Protein AF-A0A3P6DAG1-F1 (afdb_monomer_lite)

Radius of gyration: 16.5 Å; chains: 1; bounding box: 43×31×45 Å

InterPro domains:
  IPR001810 F-box domain [PF00646] (4-44)
  IPR001810 F-box domain [SM00256] (7-47)
  IPR036047 F-box-like domain superfamily [SSF81383] (2-56)
  IPR055294 F-box/LRR-repeat protein At3g58940-like [PTHR31293] (1-158)

Organism: Brassica oleracea (NCBI:txid3712)

Sequence (159 aa):
MDRLSILPDDLIFKILSFVQSIVSVSTSLLSKRWCSLWKHVPNLVYLDPHIECEYWRASRFIDKFLLLRDAHAIETMHLYISQNCPPTDIETWVGIAVSRGVRDLLVFRCRPCFRPIRLPRSLYTCKTIATLSLHQAFIVDVPLNICFPSLKSLSLEFV

pLDDT: mean 87.47, std 8.94, range [49.84, 98.06]

Foldseek 3Di:
DPPVVPDDLVVLLVVLLPDALVVLCVCVVVDVSSVVSSLQRLEHHDDDPDLPDDLVVVLVVLVVSLVSRPHLARAEHADAGELPHDLVSVQVSLVSNLNSQYAHYHDEHPDQHPDEHEHDPSVQARARHAEAAYESHHYDPDDPDGDHPNHNYYHDYND

Secondary structure (DSSP, 8-state):
--GGGGS-HHHHHHHHHHS-HHHHHHHTTT-HHHHHHGGG--EEEEE-S-SSS-HHHHHHHHHHHHHH---S---EEEEEE-TTS-HHHHHHHHHHHHHTT-SEEEEEESS---S-EE--TTGGG-SS-SEEEEES--EE---S----TT--EEEEE--

Structure (mmCIF, N/CA/C/O backbone):
data_AF-A0A3P6DAG1-F1
#
_entry.id   AF-A0A3P6DAG1-F1
#
loop_
_atom_site.group_PDB
_atom_site.id
_atom_site.type_symbol
_atom_site.label_atom_id
_atom_site.label_alt_id
_atom_site.label_comp_id
_atom_site.label_asym_id
_atom_site.label_entity_id
_atom_site.label_seq_id
_atom_site.pdbx_PDB_ins_code
_atom_site.Cartn_x
_atom_site.Cartn_y
_atom_site.Cartn_z
_atom_site.occupancy
_atom_site.B_iso_or_equiv
_atom_site.auth_seq_id
_atom_site.auth_comp_id
_atom_site.auth_asym_id
_atom_site.auth_atom_id
_atom_site.pdbx_PDB_model_num
ATOM 1 N N . MET A 1 1 ? 27.967 -5.209 -25.037 1.00 49.84 1 MET A N 1
ATOM 2 C CA . MET A 1 1 ? 26.738 -6.011 -25.221 1.00 49.84 1 MET A CA 1
ATOM 3 C C . MET A 1 1 ? 25.937 -5.947 -23.940 1.00 49.84 1 MET A C 1
ATOM 5 O O . MET A 1 1 ? 26.488 -6.252 -22.887 1.00 49.84 1 MET A O 1
ATOM 9 N N . ASP A 1 2 ? 24.685 -5.511 -24.020 1.00 66.12 2 ASP A N 1
ATOM 10 C CA . ASP A 1 2 ? 23.826 -5.346 -22.851 1.00 66.12 2 ASP A CA 1
ATOM 11 C C . ASP A 1 2 ? 23.250 -6.704 -22.420 1.00 66.12 2 ASP A C 1
ATOM 13 O O . ASP A 1 2 ? 22.293 -7.210 -23.005 1.00 66.12 2 ASP A O 1
ATOM 17 N N . ARG A 1 3 ? 23.879 -7.345 -21.428 1.00 70.19 3 ARG A N 1
ATOM 18 C CA . ARG A 1 3 ? 23.508 -8.696 -20.962 1.00 70.19 3 ARG A CA 1
ATOM 19 C C . ARG A 1 3 ? 22.092 -8.761 -20.378 1.00 70.19 3 ARG A C 1
ATOM 21 O O . ARG A 1 3 ? 21.508 -9.839 -20.341 1.00 70.19 3 ARG A O 1
ATOM 28 N N . LEU A 1 4 ? 21.523 -7.622 -19.975 1.00 69.75 4 LEU A N 1
ATOM 29 C CA . LEU A 1 4 ? 20.162 -7.527 -19.437 1.00 69.75 4 LEU A CA 1
ATOM 30 C C . LEU A 1 4 ? 19.084 -7.655 -20.525 1.00 69.75 4 LEU A C 1
ATOM 32 O O . LEU A 1 4 ? 17.929 -7.963 -20.225 1.00 69.75 4 LEU A O 1
ATOM 36 N N . SER A 1 5 ? 19.452 -7.473 -21.796 1.00 69.69 5 SER A N 1
ATOM 37 C CA . SER A 1 5 ? 18.534 -7.628 -22.931 1.00 69.69 5 SER A CA 1
ATOM 38 C C . SER A 1 5 ? 18.175 -9.089 -23.242 1.00 69.69 5 SER A C 1
ATOM 40 O O . SER A 1 5 ? 17.149 -9.333 -23.867 1.00 69.69 5 SER A O 1
ATOM 42 N N . ILE A 1 6 ? 18.961 -10.061 -22.763 1.00 83.19 6 ILE A N 1
ATOM 43 C CA . ILE A 1 6 ? 18.794 -11.497 -23.069 1.00 83.19 6 ILE A CA 1
ATOM 44 C C . ILE A 1 6 ? 17.862 -12.196 -22.061 1.00 83.19 6 ILE A C 1
ATOM 46 O O . ILE A 1 6 ? 17.364 -13.288 -22.321 1.00 83.19 6 ILE A O 1
ATOM 50 N N . LEU A 1 7 ? 17.594 -11.575 -20.907 1.00 86.94 7 LEU A N 1
ATOM 51 C CA . LEU A 1 7 ? 16.751 -12.173 -19.869 1.00 86.94 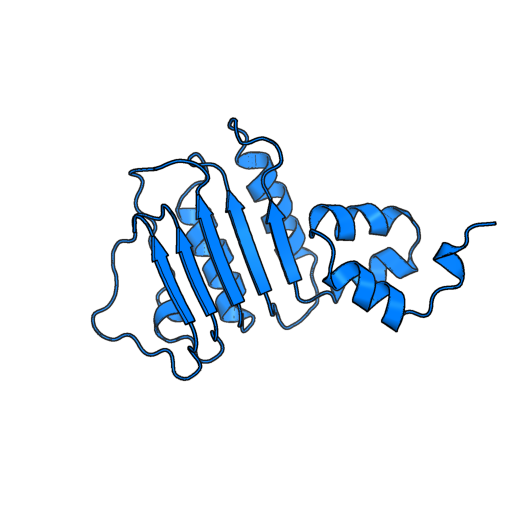7 LEU A CA 1
ATOM 52 C C . LEU A 1 7 ? 15.311 -12.397 -20.374 1.00 86.94 7 LEU A C 1
ATOM 54 O O . LEU A 1 7 ? 14.750 -11.480 -20.975 1.00 86.94 7 LEU A O 1
ATOM 58 N N . PRO A 1 8 ? 14.694 -13.563 -20.115 1.00 90.31 8 PRO A N 1
ATOM 59 C CA . PRO A 1 8 ? 13.260 -13.773 -20.299 1.00 90.31 8 PRO A CA 1
ATOM 60 C C . PRO A 1 8 ? 12.422 -12.839 -19.422 1.00 90.31 8 PRO A C 1
ATOM 62 O O . PRO A 1 8 ? 12.853 -12.430 -18.339 1.00 90.31 8 PRO A O 1
ATOM 65 N N . ASP A 1 9 ? 11.202 -12.552 -19.866 1.00 89.81 9 ASP A N 1
ATOM 66 C CA . ASP A 1 9 ? 10.299 -11.606 -19.203 1.00 89.81 9 ASP A CA 1
ATOM 67 C C . ASP A 1 9 ? 9.944 -12.045 -17.777 1.00 89.81 9 ASP A C 1
ATOM 69 O O . ASP A 1 9 ? 9.953 -11.215 -16.870 1.00 89.81 9 ASP A O 1
ATOM 73 N N . ASP A 1 10 ? 9.768 -13.348 -17.543 1.00 88.81 10 ASP A N 1
ATOM 74 C CA . ASP A 1 10 ? 9.500 -13.907 -16.212 1.00 88.81 10 ASP A CA 1
ATOM 75 C C . ASP A 1 10 ? 10.645 -13.650 -15.223 1.00 88.81 10 ASP A C 1
ATOM 77 O O . ASP A 1 10 ? 10.415 -13.366 -14.045 1.00 88.81 10 ASP A O 1
ATOM 81 N N . LEU A 1 11 ? 11.899 -13.717 -15.691 1.00 89.75 11 LEU A N 1
ATOM 82 C CA . LEU A 1 11 ? 13.058 -13.426 -14.847 1.00 89.75 11 LEU A CA 1
ATOM 83 C C . LEU A 1 11 ? 13.159 -11.934 -14.551 1.00 89.75 11 LEU A C 1
ATOM 85 O O . LEU A 1 11 ? 13.460 -11.567 -13.418 1.00 89.75 11 LEU A O 1
ATOM 89 N N . ILE A 1 12 ? 12.876 -11.075 -15.533 1.00 88.50 12 ILE A N 1
ATOM 90 C CA . ILE A 1 12 ? 12.836 -9.624 -15.319 1.00 88.50 12 ILE A CA 1
ATOM 91 C C . ILE A 1 12 ? 11.737 -9.284 -14.317 1.00 88.50 12 ILE A C 1
ATOM 93 O O . ILE A 1 12 ? 12.005 -8.597 -13.338 1.00 88.50 12 ILE A O 1
ATOM 97 N N . PHE A 1 13 ? 10.530 -9.813 -14.507 1.00 87.44 13 PHE A N 1
ATOM 98 C CA . PHE A 1 13 ? 9.417 -9.630 -13.584 1.00 87.44 13 PHE A CA 1
ATOM 99 C C . PHE A 1 13 ? 9.787 -10.065 -12.163 1.00 87.44 13 PHE A C 1
ATOM 101 O O . PHE A 1 13 ? 9.585 -9.316 -11.207 1.00 87.44 13 PHE A O 1
ATOM 108 N N . LYS A 1 14 ? 10.415 -11.239 -12.025 1.00 87.00 14 LYS A N 1
ATOM 109 C CA . LYS A 1 14 ? 10.888 -11.750 -10.738 1.00 87.00 14 LYS A CA 1
ATOM 110 C C . LYS A 1 14 ? 11.935 -10.831 -10.103 1.00 87.00 14 LYS A C 1
ATOM 112 O O . LYS A 1 14 ? 11.801 -10.502 -8.929 1.00 87.00 14 LYS A O 1
ATOM 117 N N . ILE A 1 15 ? 12.923 -10.350 -10.859 1.00 88.38 15 ILE A N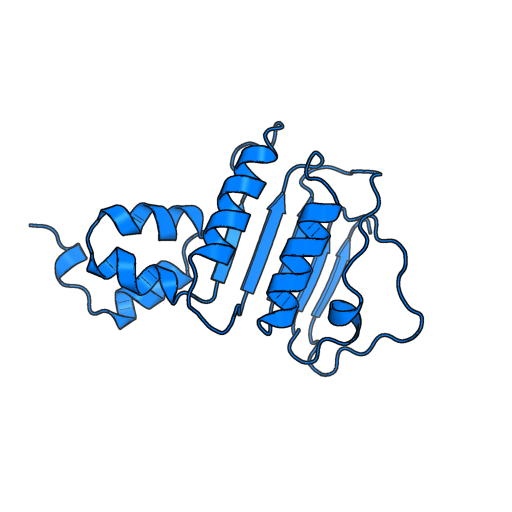 1
ATOM 118 C CA . ILE A 1 15 ? 13.912 -9.372 -10.370 1.00 88.38 15 ILE A CA 1
ATOM 119 C C . ILE A 1 15 ? 13.210 -8.097 -9.887 1.00 88.38 15 ILE A C 1
ATOM 121 O O . ILE A 1 15 ? 13.464 -7.645 -8.771 1.00 88.38 15 ILE A O 1
ATOM 125 N N . LEU A 1 16 ? 12.296 -7.547 -10.691 1.00 86.94 16 LEU A N 1
ATOM 126 C CA . LEU A 1 16 ? 11.554 -6.331 -10.358 1.00 86.94 16 LEU A CA 1
ATOM 127 C C . LEU A 1 16 ? 10.683 -6.497 -9.105 1.00 86.94 16 LEU A C 1
ATOM 129 O O . LEU A 1 16 ? 10.536 -5.550 -8.339 1.00 86.94 16 LEU A O 1
ATOM 133 N N . SER A 1 17 ? 10.154 -7.700 -8.864 1.00 84.62 17 SER A N 1
ATOM 134 C CA . SER A 1 17 ? 9.355 -8.007 -7.673 1.00 84.62 17 SER A CA 1
ATOM 135 C C . SER A 1 17 ? 10.162 -8.065 -6.369 1.00 84.62 17 SER A C 1
ATOM 137 O O . SER A 1 17 ? 9.576 -7.893 -5.301 1.00 84.62 17 SER A O 1
ATOM 139 N N . PHE A 1 18 ? 11.483 -8.277 -6.446 1.00 82.56 18 PHE A N 1
ATOM 140 C CA . PHE A 1 18 ? 12.370 -8.373 -5.279 1.00 82.56 18 PHE A CA 1
ATOM 141 C C . PHE A 1 18 ? 13.096 -7.074 -4.925 1.00 82.56 18 PHE A C 1
ATOM 143 O O . PHE A 1 18 ? 13.629 -6.955 -3.823 1.00 82.56 18 PHE A O 1
ATOM 150 N N . VAL A 1 19 ? 13.161 -6.110 -5.841 1.00 82.06 19 VAL A N 1
ATOM 151 C CA . VAL A 1 19 ? 13.819 -4.823 -5.583 1.00 82.06 19 VAL A CA 1
ATOM 152 C C . VAL A 1 19 ? 12.827 -3.796 -5.038 1.00 82.06 19 VAL A C 1
ATOM 154 O O . VAL A 1 19 ? 11.617 -3.902 -5.231 1.00 82.06 19 VAL A O 1
ATOM 157 N N . GLN A 1 20 ? 13.342 -2.753 -4.380 1.00 81.75 20 GLN A N 1
ATOM 158 C CA . GLN A 1 20 ? 12.520 -1.613 -3.966 1.00 81.75 20 GLN A CA 1
ATOM 159 C C . GLN A 1 20 ? 11.805 -0.997 -5.171 1.00 81.75 20 GLN A C 1
ATOM 161 O O . GLN A 1 20 ? 12.368 -0.922 -6.268 1.00 81.75 20 GLN A O 1
ATOM 166 N N . SER A 1 21 ? 10.598 -0.469 -4.967 1.00 85.19 21 SER A N 1
ATOM 167 C CA . SER A 1 21 ? 9.803 0.066 -6.075 1.00 85.19 21 SER A CA 1
ATOM 168 C C . SER A 1 21 ? 10.494 1.224 -6.784 1.00 85.19 21 SER A C 1
ATOM 170 O O . SER A 1 21 ? 10.364 1.349 -7.998 1.00 85.19 21 SER A O 1
ATOM 172 N N . ILE A 1 22 ? 11.279 2.040 -6.072 1.00 82.75 22 ILE A N 1
ATOM 173 C CA . ILE A 1 22 ? 12.062 3.116 -6.695 1.00 82.75 22 ILE A CA 1
ATOM 174 C C . ILE A 1 22 ? 13.115 2.572 -7.667 1.00 82.75 22 ILE A C 1
ATOM 176 O O . ILE A 1 22 ? 13.292 3.114 -8.759 1.00 82.75 22 ILE A O 1
ATOM 180 N N . VAL A 1 23 ? 13.757 1.456 -7.315 1.00 82.75 23 VAL A N 1
ATOM 181 C CA . VAL A 1 23 ? 14.732 0.768 -8.167 1.00 82.75 23 VAL A CA 1
ATOM 182 C C . VAL A 1 23 ? 14.009 0.117 -9.341 1.00 82.75 23 VAL A C 1
ATOM 184 O O . VAL A 1 23 ? 14.398 0.341 -10.484 1.00 82.75 23 VAL A O 1
ATOM 187 N N . SER A 1 24 ? 12.900 -0.587 -9.088 1.00 82.44 24 SER A N 1
ATOM 188 C CA . SER A 1 24 ? 12.063 -1.181 -10.138 1.00 82.44 24 SER A CA 1
ATOM 189 C C . SER A 1 24 ? 11.636 -0.134 -11.172 1.00 82.44 24 SER A C 1
ATOM 191 O O . SER A 1 24 ? 11.825 -0.324 -12.372 1.00 82.44 24 SER A O 1
ATOM 193 N N . VAL A 1 25 ? 11.125 1.018 -10.728 1.00 84.31 25 VAL A N 1
ATOM 194 C CA . VAL A 1 25 ? 10.740 2.116 -11.625 1.00 84.31 25 VAL A CA 1
ATOM 195 C C . VAL A 1 25 ? 11.959 2.704 -12.335 1.00 84.31 25 VAL A C 1
ATOM 197 O O . VAL A 1 25 ? 11.878 2.981 -13.526 1.00 84.31 25 VAL A O 1
ATOM 200 N N . SER A 1 26 ? 13.108 2.849 -11.675 1.00 84.94 26 SER A N 1
ATOM 201 C CA . SER A 1 26 ? 14.325 3.375 -12.318 1.00 84.94 26 SER A CA 1
ATOM 202 C C . SER A 1 26 ? 14.828 2.462 -13.439 1.00 84.94 26 SER A C 1
ATOM 204 O O . SER A 1 26 ? 15.237 2.941 -14.496 1.00 84.94 26 SER A O 1
ATOM 206 N N . THR A 1 27 ? 14.715 1.141 -13.270 1.00 84.25 27 THR A N 1
ATOM 207 C CA . THR A 1 27 ? 15.077 0.182 -14.326 1.00 84.25 27 THR A CA 1
ATOM 208 C C . THR A 1 27 ? 14.155 0.232 -15.548 1.00 84.25 27 THR A C 1
ATOM 210 O O . THR A 1 27 ? 14.533 -0.262 -16.610 1.00 84.25 27 THR A O 1
ATOM 213 N N . SER A 1 28 ? 12.991 0.895 -15.469 1.00 83.69 28 SER A N 1
ATOM 214 C CA . SER A 1 28 ? 12.137 1.140 -16.644 1.00 83.69 28 SER A CA 1
ATOM 215 C C . SER A 1 28 ? 12.838 1.953 -17.739 1.00 83.69 28 SER A C 1
ATOM 217 O O . SER A 1 28 ? 12.455 1.865 -18.905 1.00 83.69 28 SER A O 1
ATOM 219 N N . LEU A 1 29 ? 13.895 2.694 -17.382 1.00 85.06 29 LEU A N 1
ATOM 220 C CA . LEU A 1 29 ? 14.724 3.459 -18.312 1.00 85.06 29 LEU A CA 1
ATOM 221 C C . LEU A 1 29 ? 15.654 2.578 -19.159 1.00 85.06 29 LEU A C 1
ATOM 223 O O . LEU A 1 29 ? 16.146 3.040 -20.183 1.00 85.06 29 LEU A O 1
ATOM 227 N N . LEU A 1 30 ? 15.885 1.318 -18.765 1.00 83.31 30 LEU A N 1
ATOM 228 C CA . LEU A 1 30 ? 16.796 0.412 -19.474 1.00 83.31 30 LEU A CA 1
ATOM 229 C C . LEU A 1 30 ? 16.238 -0.022 -20.835 1.00 83.31 30 LEU A C 1
ATOM 231 O O . LEU A 1 30 ? 16.987 -0.158 -21.796 1.00 83.31 30 LEU A O 1
ATOM 235 N N . SER A 1 31 ? 14.924 -0.251 -20.942 1.00 86.69 31 SER A N 1
ATOM 236 C CA . SER A 1 31 ? 14.249 -0.488 -22.227 1.00 86.69 31 SER A CA 1
ATOM 237 C C . SER A 1 31 ? 12.724 -0.457 -22.092 1.00 86.69 31 SER A C 1
ATOM 239 O O . SER A 1 31 ? 12.167 -0.614 -21.003 1.00 86.69 31 SER A O 1
ATOM 241 N N . LYS A 1 32 ? 12.021 -0.367 -23.232 1.00 86.25 32 LYS A N 1
ATOM 242 C CA . LYS A 1 32 ? 10.548 -0.456 -23.300 1.00 86.25 32 LYS A CA 1
ATOM 243 C C . LYS A 1 32 ? 9.987 -1.722 -22.640 1.00 86.25 32 LYS A C 1
ATOM 245 O O . LYS A 1 32 ? 8.895 -1.680 -22.084 1.00 86.25 32 LYS A O 1
ATOM 250 N N . ARG A 1 33 ? 10.737 -2.828 -22.673 1.00 88.50 33 ARG A N 1
ATOM 251 C CA . ARG A 1 33 ? 10.332 -4.110 -22.083 1.00 88.50 33 ARG A CA 1
ATOM 252 C C . ARG A 1 33 ? 10.291 -4.048 -20.559 1.00 88.50 33 ARG A C 1
ATOM 254 O O . ARG A 1 33 ? 9.278 -4.383 -19.958 1.00 88.50 33 ARG A O 1
ATOM 261 N N . TRP A 1 34 ? 11.342 -3.505 -19.945 1.00 89.25 34 TRP A N 1
ATOM 262 C CA . TRP A 1 34 ? 11.377 -3.258 -18.502 1.00 89.25 34 TRP A CA 1
ATOM 263 C C . TRP A 1 34 ? 10.295 -2.248 -18.098 1.00 89.25 34 TRP A C 1
ATOM 265 O O . TRP A 1 34 ? 9.624 -2.446 -17.088 1.00 89.25 34 TRP A O 1
ATOM 275 N N . CYS A 1 35 ? 10.051 -1.230 -18.939 1.00 86.81 35 CYS A N 1
ATOM 276 C CA . CYS A 1 35 ? 8.950 -0.272 -18.787 1.00 86.81 35 CYS A CA 1
ATOM 277 C C . CYS A 1 35 ? 7.545 -0.914 -18.800 1.00 86.81 35 CYS A C 1
ATOM 279 O O . CYS A 1 35 ? 6.638 -0.446 -18.118 1.00 86.81 35 CYS A O 1
ATOM 281 N N . SER A 1 36 ? 7.337 -1.985 -19.561 1.00 87.38 36 SER A N 1
ATOM 282 C CA . SER A 1 36 ? 6.056 -2.700 -19.574 1.00 87.38 36 SER A CA 1
ATOM 283 C C . SER A 1 36 ? 5.911 -3.623 -18.360 1.00 87.38 36 SER A C 1
ATOM 285 O O . SER A 1 36 ? 4.871 -3.629 -17.700 1.00 87.38 36 SER A O 1
ATOM 287 N N . LEU A 1 37 ? 6.974 -4.354 -18.012 1.00 87.88 37 LEU A N 1
ATOM 288 C CA . LEU A 1 37 ? 6.931 -5.359 -16.949 1.00 87.88 37 LEU A CA 1
ATOM 289 C C . LEU A 1 37 ? 6.786 -4.750 -15.551 1.00 87.88 37 LEU A C 1
ATOM 291 O O . LEU A 1 37 ? 6.033 -5.294 -14.746 1.00 87.88 37 LEU A O 1
ATOM 295 N N . TRP A 1 38 ? 7.415 -3.602 -15.257 1.00 87.12 38 TRP A N 1
ATOM 296 C CA . TRP A 1 38 ? 7.291 -3.001 -13.918 1.00 87.12 38 TRP A CA 1
ATOM 297 C C . TRP A 1 38 ? 5.841 -2.650 -13.558 1.00 87.12 38 TRP A C 1
ATOM 299 O O . TRP A 1 38 ? 5.471 -2.735 -12.390 1.00 87.12 38 TRP A O 1
ATOM 309 N N . LYS A 1 39 ? 5.001 -2.299 -14.544 1.00 87.12 39 LYS A N 1
ATOM 310 C CA . LYS A 1 39 ? 3.586 -1.948 -14.320 1.00 87.12 39 LYS A CA 1
ATOM 311 C C . LYS A 1 39 ? 2.750 -3.116 -13.799 1.00 87.12 39 LYS A C 1
ATOM 313 O O . LYS A 1 39 ? 1.678 -2.891 -13.245 1.00 87.12 39 LYS A O 1
ATOM 318 N N . HIS A 1 40 ? 3.236 -4.341 -13.978 1.00 86.88 40 HIS A N 1
ATOM 319 C CA . HIS A 1 40 ? 2.569 -5.564 -13.547 1.00 86.88 40 HIS A CA 1
ATOM 320 C C . HIS A 1 40 ? 3.065 -6.052 -12.179 1.00 86.88 40 HIS A C 1
ATOM 322 O O . HIS A 1 40 ? 2.489 -6.977 -11.615 1.00 86.88 40 HIS A O 1
ATOM 328 N N . VAL A 1 41 ? 4.135 -5.459 -11.638 1.00 87.88 41 VAL A N 1
ATOM 329 C CA . VAL A 1 41 ? 4.733 -5.897 -10.372 1.00 87.88 41 VAL A CA 1
ATOM 330 C C . VAL A 1 41 ? 3.758 -5.619 -9.224 1.00 87.88 41 VAL A C 1
ATOM 332 O O . VAL A 1 41 ? 3.350 -4.468 -9.043 1.00 87.88 41 VAL A O 1
ATOM 335 N N . PRO A 1 42 ? 3.394 -6.629 -8.411 1.00 88.38 42 PRO A N 1
ATOM 336 C CA . PRO A 1 42 ? 2.369 -6.480 -7.383 1.00 88.38 42 PRO A CA 1
ATOM 337 C C . PRO A 1 42 ? 2.889 -5.786 -6.114 1.00 88.38 42 PRO A C 1
ATOM 339 O O . PRO A 1 42 ? 2.086 -5.372 -5.275 1.00 88.38 42 PRO A O 1
ATOM 342 N N . ASN A 1 43 ? 4.198 -5.549 -6.006 1.00 91.19 43 ASN A N 1
ATOM 343 C CA . ASN A 1 43 ? 4.859 -5.084 -4.787 1.00 91.19 43 ASN A CA 1
ATOM 344 C C . ASN A 1 43 ? 5.135 -3.578 -4.821 1.00 91.19 43 ASN A C 1
ATOM 346 O O . ASN A 1 43 ? 5.740 -3.052 -5.760 1.00 91.19 43 ASN A O 1
ATOM 350 N N . LEU A 1 44 ? 4.646 -2.868 -3.808 1.00 93.06 44 LEU A N 1
ATOM 351 C CA . LEU A 1 44 ? 5.003 -1.486 -3.522 1.00 93.06 44 LEU A CA 1
ATOM 352 C C . LEU A 1 44 ? 5.844 -1.462 -2.250 1.00 93.06 44 LEU A C 1
ATOM 354 O O . LEU A 1 44 ? 5.314 -1.610 -1.159 1.00 93.06 44 LEU A O 1
ATOM 358 N N . VAL A 1 45 ? 7.146 -1.257 -2.393 1.00 92.94 45 VAL A N 1
ATOM 359 C CA . VAL A 1 45 ? 8.069 -1.066 -1.277 1.00 92.94 45 VAL A CA 1
ATOM 360 C C . VAL A 1 45 ? 8.689 0.311 -1.434 1.00 92.94 45 VAL A C 1
ATOM 362 O O . VAL A 1 45 ? 9.509 0.537 -2.330 1.00 92.94 45 VAL A O 1
ATOM 365 N N . TYR A 1 46 ? 8.262 1.234 -0.578 1.00 90.94 46 TYR A N 1
ATOM 366 C CA . TYR A 1 46 ? 8.803 2.581 -0.501 1.00 90.94 46 TYR A CA 1
ATOM 367 C C . TYR A 1 46 ? 9.603 2.736 0.787 1.00 90.94 46 TYR A C 1
ATOM 369 O O . TYR A 1 46 ? 9.045 2.692 1.882 1.00 90.94 46 TYR A O 1
ATOM 377 N N . LEU A 1 47 ? 10.909 2.937 0.631 1.00 87.56 47 LEU A N 1
ATOM 378 C CA . LEU A 1 47 ? 11.804 3.340 1.703 1.00 87.56 47 LEU A CA 1
ATOM 379 C C . LEU A 1 47 ? 12.153 4.805 1.490 1.00 87.56 47 LEU A C 1
ATOM 381 O O . LEU A 1 47 ? 12.755 5.121 0.466 1.00 87.56 47 LEU A O 1
ATOM 385 N N . ASP A 1 48 ? 11.788 5.679 2.426 1.00 76.94 48 ASP A N 1
ATOM 386 C CA . ASP A 1 48 ? 12.231 7.070 2.378 1.00 76.94 48 ASP A CA 1
ATOM 387 C C . ASP A 1 48 ? 13.767 7.123 2.505 1.00 76.94 48 ASP A C 1
ATOM 389 O O . ASP A 1 48 ? 14.305 6.803 3.571 1.00 76.94 48 ASP A O 1
ATOM 393 N N . PRO A 1 49 ? 14.506 7.481 1.436 1.00 66.00 49 PRO A N 1
ATOM 394 C CA . PRO A 1 49 ? 15.964 7.469 1.460 1.00 66.00 49 PRO A CA 1
ATOM 395 C C . PRO A 1 49 ? 16.529 8.605 2.319 1.00 66.00 49 PRO A C 1
ATOM 397 O O . PRO A 1 49 ? 17.725 8.612 2.617 1.00 66.00 49 PRO A O 1
ATOM 400 N N . HIS A 1 50 ? 15.706 9.594 2.680 1.00 65.62 50 HIS A N 1
ATOM 401 C CA . HIS A 1 50 ? 16.107 10.744 3.474 1.00 65.62 50 HIS A CA 1
ATOM 402 C C . HIS A 1 50 ? 15.140 10.877 4.641 1.00 65.62 50 HIS A C 1
ATOM 404 O O . HIS A 1 50 ? 14.103 11.525 4.557 1.00 65.62 50 HIS A O 1
ATOM 410 N N . ILE A 1 51 ? 15.528 10.278 5.767 1.00 56.94 51 ILE A N 1
ATOM 411 C CA . ILE A 1 51 ? 14.790 10.301 7.040 1.00 56.94 51 ILE A CA 1
ATOM 412 C C . ILE A 1 51 ? 14.419 11.747 7.457 1.00 56.94 51 ILE A C 1
ATOM 414 O O . ILE A 1 51 ? 13.462 11.969 8.204 1.00 56.94 51 ILE A O 1
ATOM 418 N N . GLU A 1 52 ? 15.128 12.739 6.916 1.00 58.19 52 GLU A N 1
ATOM 419 C CA . GLU A 1 52 ? 14.949 14.168 7.131 1.00 58.19 52 GLU A CA 1
ATOM 420 C C . GLU A 1 52 ? 14.113 14.831 6.007 1.00 58.19 52 GLU A C 1
ATOM 422 O O . GLU A 1 52 ? 14.611 15.452 5.073 1.00 58.19 52 GLU A O 1
ATOM 427 N N . CYS A 1 53 ? 12.791 14.745 6.185 1.00 57.25 53 CYS A N 1
ATOM 428 C CA . CYS A 1 53 ? 11.834 15.857 6.030 1.00 57.25 53 CYS A CA 1
ATOM 429 C C . CYS A 1 53 ? 11.117 16.157 4.699 1.00 57.25 53 CYS A C 1
ATOM 431 O O . CYS A 1 53 ? 10.218 17.001 4.729 1.00 57.25 53 CYS A O 1
ATOM 433 N N . GLU A 1 54 ? 11.342 15.462 3.584 1.00 69.00 54 GLU A N 1
ATOM 434 C CA . GLU A 1 54 ? 10.629 15.782 2.330 1.00 69.00 54 GLU A CA 1
ATOM 435 C C . GLU A 1 54 ? 9.480 14.817 1.998 1.00 69.00 54 GLU A C 1
ATOM 437 O O . GLU A 1 54 ? 9.537 14.064 1.025 1.00 69.00 54 GLU A O 1
ATOM 442 N N . TYR A 1 55 ? 8.384 14.887 2.771 1.00 77.56 55 TYR A N 1
ATOM 443 C CA . TYR A 1 55 ? 7.183 14.059 2.544 1.00 77.56 55 TYR A CA 1
ATOM 444 C C . TYR A 1 55 ? 6.660 14.139 1.098 1.00 77.56 55 TYR A C 1
ATOM 446 O O . TYR A 1 55 ? 6.112 13.168 0.578 1.00 77.56 55 TYR A O 1
ATOM 454 N N . TRP A 1 56 ? 6.849 15.285 0.433 1.00 83.88 56 TRP A N 1
ATOM 455 C CA . TRP A 1 56 ? 6.405 15.514 -0.939 1.00 83.88 56 TRP A CA 1
ATOM 456 C C . TRP A 1 56 ? 7.046 14.533 -1.929 1.00 83.88 56 TRP A C 1
ATOM 458 O O . TRP A 1 56 ? 6.440 14.210 -2.950 1.00 83.88 56 TRP A O 1
ATOM 468 N N . ARG A 1 57 ? 8.248 14.010 -1.636 1.00 83.12 57 ARG A N 1
ATOM 469 C CA . ARG A 1 57 ? 8.884 12.962 -2.448 1.00 83.12 57 ARG A CA 1
ATOM 470 C C . ARG A 1 57 ? 8.136 11.644 -2.327 1.00 83.12 57 ARG A C 1
ATOM 472 O O . ARG A 1 57 ? 7.897 11.007 -3.352 1.00 83.12 57 ARG A O 1
ATOM 479 N N . ALA A 1 58 ? 7.747 11.283 -1.103 1.00 84.56 58 ALA A N 1
ATOM 480 C CA . ALA A 1 58 ? 6.963 10.087 -0.831 1.00 84.56 58 ALA A CA 1
ATOM 481 C C . ALA A 1 58 ? 5.601 10.171 -1.515 1.00 84.56 58 ALA A C 1
ATOM 483 O O . ALA A 1 58 ? 5.289 9.287 -2.305 1.00 84.56 58 ALA A O 1
ATOM 484 N N . SER A 1 59 ? 4.854 11.264 -1.318 1.00 89.19 59 SER A N 1
ATOM 485 C CA . SER A 1 59 ? 3.565 11.459 -1.996 1.00 89.19 59 SER A CA 1
ATOM 486 C C . SER A 1 59 ? 3.717 11.409 -3.510 1.00 89.19 59 SER A C 1
ATOM 488 O O . SER A 1 59 ? 3.135 10.540 -4.153 1.00 89.19 59 SER A O 1
ATOM 490 N N . ARG A 1 60 ? 4.610 12.216 -4.096 1.00 89.69 60 ARG A N 1
ATOM 491 C CA . ARG A 1 60 ? 4.796 12.225 -5.552 1.00 89.69 60 ARG A CA 1
ATOM 492 C C . ARG A 1 60 ? 5.169 10.850 -6.107 1.00 89.69 60 ARG A C 1
ATOM 494 O O . ARG A 1 60 ? 4.745 10.514 -7.211 1.00 89.69 60 ARG A O 1
ATOM 501 N N . PHE A 1 61 ? 5.990 10.080 -5.393 1.00 90.06 61 PHE A N 1
ATOM 502 C CA . PHE A 1 61 ? 6.361 8.737 -5.820 1.00 90.06 61 PHE A CA 1
ATOM 503 C C . PHE A 1 61 ? 5.196 7.758 -5.674 1.00 90.06 61 PHE A C 1
ATOM 505 O O . PHE A 1 61 ? 4.839 7.116 -6.657 1.00 90.06 61 PHE A O 1
ATOM 512 N N . ILE A 1 62 ? 4.607 7.651 -4.482 1.00 91.75 62 ILE A N 1
ATOM 513 C CA . ILE A 1 62 ? 3.561 6.677 -4.158 1.00 91.75 62 ILE A CA 1
ATOM 514 C C . ILE A 1 62 ? 2.305 6.954 -4.985 1.00 91.75 62 ILE A C 1
ATOM 516 O O . ILE A 1 62 ? 1.805 6.036 -5.626 1.00 91.75 62 ILE A O 1
ATOM 520 N N . ASP A 1 63 ? 1.855 8.206 -5.072 1.00 92.38 63 ASP A N 1
ATOM 521 C CA . ASP A 1 63 ? 0.669 8.588 -5.848 1.00 92.38 63 ASP A CA 1
ATOM 522 C C . ASP A 1 63 ? 0.853 8.240 -7.324 1.00 92.38 63 ASP A C 1
ATOM 524 O O . ASP A 1 63 ? 0.019 7.572 -7.937 1.00 92.38 63 ASP A O 1
ATOM 528 N N . LYS A 1 64 ? 2.000 8.622 -7.898 1.00 90.38 64 LYS A N 1
ATOM 529 C CA . LYS A 1 64 ? 2.319 8.319 -9.295 1.00 90.38 64 LYS A CA 1
ATOM 530 C C . LYS A 1 64 ? 2.466 6.819 -9.525 1.00 90.38 64 LYS A C 1
ATOM 532 O O . LYS A 1 64 ? 2.042 6.314 -10.560 1.00 90.38 64 LYS A O 1
ATOM 537 N N . PHE A 1 65 ? 3.057 6.104 -8.578 1.00 90.38 65 PHE A N 1
ATOM 538 C CA . PHE A 1 65 ? 3.215 4.663 -8.655 1.00 90.38 65 PHE A CA 1
ATOM 539 C C . PHE A 1 65 ? 1.852 3.954 -8.612 1.00 90.38 65 PHE A C 1
ATOM 541 O O . PHE A 1 65 ? 1.597 3.080 -9.436 1.00 90.38 65 PHE A O 1
ATOM 548 N N . LEU A 1 66 ? 0.950 4.354 -7.713 1.00 90.19 66 LEU A N 1
ATOM 549 C CA . LEU A 1 66 ? -0.405 3.804 -7.610 1.00 90.19 66 LEU A CA 1
ATOM 550 C C . LEU A 1 66 ? -1.271 4.146 -8.831 1.00 90.19 66 LEU A C 1
ATOM 552 O O . LEU A 1 66 ? -2.090 3.316 -9.234 1.00 90.19 66 LEU A O 1
ATOM 556 N N . LEU A 1 67 ? -1.071 5.327 -9.428 1.00 88.12 67 LEU A N 1
ATOM 557 C CA . LEU A 1 67 ? -1.766 5.789 -10.634 1.00 88.12 67 LEU A CA 1
ATOM 558 C C . LEU A 1 67 ? -1.314 5.048 -11.898 1.00 88.12 67 LEU A C 1
ATOM 560 O O . LEU A 1 67 ? -2.141 4.664 -12.714 1.00 88.12 67 LEU A O 1
ATOM 564 N N . LEU A 1 68 ? -0.003 4.881 -12.085 1.00 83.75 68 LEU A N 1
ATOM 565 C CA . LEU A 1 68 ? 0.564 4.318 -13.315 1.00 83.75 68 LEU A CA 1
ATOM 566 C C . LEU A 1 68 ? 0.548 2.786 -13.361 1.00 83.75 68 LEU A C 1
ATOM 568 O O . LEU A 1 68 ? 0.913 2.202 -14.387 1.00 83.75 68 LEU A O 1
ATOM 572 N N . ARG A 1 69 ? 0.205 2.135 -12.248 1.00 80.38 69 ARG A N 1
ATOM 573 C CA . ARG A 1 69 ? 0.165 0.681 -12.164 1.00 80.38 69 ARG A CA 1
ATOM 574 C C . ARG A 1 69 ? -1.192 0.166 -12.655 1.00 80.38 69 ARG A C 1
ATOM 576 O O . ARG A 1 69 ? -2.201 0.377 -11.988 1.00 80.38 69 ARG A O 1
ATOM 583 N N . ASP A 1 70 ? -1.165 -0.568 -13.767 1.00 66.69 70 ASP A N 1
ATOM 584 C CA . ASP A 1 70 ? -2.328 -1.263 -14.346 1.00 66.69 70 ASP A CA 1
ATOM 585 C C . ASP A 1 70 ? -2.662 -2.581 -13.625 1.00 66.69 70 ASP A C 1
ATOM 587 O O . ASP A 1 70 ? -3.732 -3.150 -13.835 1.00 66.69 70 ASP A O 1
ATOM 591 N N . ALA A 1 71 ? -1.765 -3.097 -12.774 1.00 64.81 71 ALA A N 1
ATOM 592 C CA . ALA A 1 71 ? -2.011 -4.350 -12.068 1.00 64.81 71 ALA A CA 1
ATOM 593 C C . ALA A 1 71 ? -3.269 -4.255 -11.190 1.00 64.81 71 ALA A C 1
ATOM 595 O O . ALA A 1 71 ? -3.346 -3.443 -10.263 1.00 64.81 71 ALA A O 1
ATOM 596 N N . HIS A 1 72 ? -4.223 -5.152 -11.448 1.00 71.81 72 HIS A N 1
ATOM 597 C CA . HIS A 1 72 ? -5.485 -5.242 -10.714 1.00 71.81 72 HIS A CA 1
ATOM 598 C C . HIS A 1 72 ? -5.309 -5.557 -9.221 1.00 71.81 72 HIS A C 1
ATOM 600 O O . HIS A 1 72 ? -6.224 -5.300 -8.441 1.00 71.81 72 HIS A O 1
ATOM 606 N N . ALA A 1 73 ? -4.146 -6.081 -8.819 1.00 85.25 73 ALA A N 1
ATOM 607 C CA . ALA A 1 73 ? -3.846 -6.427 -7.439 1.00 85.25 73 ALA A CA 1
ATOM 608 C C . ALA A 1 73 ? -2.546 -5.777 -6.941 1.00 85.25 73 ALA A C 1
ATOM 610 O O . ALA A 1 73 ? -1.522 -5.745 -7.631 1.00 85.25 73 ALA A O 1
ATOM 611 N N . ILE A 1 74 ? -2.588 -5.283 -5.706 1.00 89.88 74 ILE A N 1
ATOM 612 C CA . ILE A 1 74 ? -1.397 -4.995 -4.906 1.00 89.88 74 ILE A CA 1
ATOM 613 C C . ILE A 1 74 ? -1.265 -6.179 -3.961 1.00 89.88 74 ILE A C 1
ATOM 615 O O . ILE A 1 74 ? -2.192 -6.431 -3.210 1.00 89.88 74 ILE A O 1
ATOM 619 N N . GLU A 1 75 ? -0.165 -6.928 -4.005 1.00 93.12 75 GLU A N 1
ATOM 620 C CA . GLU A 1 75 ? 0.038 -8.044 -3.069 1.00 93.12 75 GLU A CA 1
ATOM 621 C C . GLU A 1 75 ? 0.683 -7.541 -1.779 1.00 93.12 75 GLU A C 1
ATOM 623 O O . GLU A 1 75 ? 0.169 -7.793 -0.687 1.00 93.12 75 GLU A O 1
ATOM 628 N N . THR A 1 76 ? 1.734 -6.736 -1.931 1.00 94.88 76 THR A N 1
ATOM 629 C CA . THR A 1 76 ? 2.507 -6.164 -0.830 1.00 94.88 76 THR A CA 1
ATOM 630 C C . THR A 1 76 ? 2.563 -4.645 -0.946 1.00 94.88 76 THR A C 1
ATOM 632 O O . THR A 1 76 ? 2.881 -4.109 -2.011 1.00 94.88 76 THR A O 1
ATOM 635 N N . MET A 1 77 ? 2.284 -3.945 0.153 1.00 96.31 77 MET A N 1
ATOM 636 C CA . MET A 1 77 ? 2.512 -2.511 0.314 1.00 96.31 77 MET A CA 1
ATOM 637 C C . MET A 1 77 ? 3.269 -2.256 1.617 1.00 96.31 77 MET A C 1
ATOM 639 O O . MET A 1 77 ? 2.702 -2.351 2.702 1.00 96.31 77 MET A O 1
ATOM 643 N N . HIS A 1 78 ? 4.542 -1.887 1.505 1.00 95.75 78 HIS A N 1
ATOM 644 C CA . HIS A 1 78 ? 5.404 -1.523 2.625 1.00 95.75 78 HIS A CA 1
ATOM 645 C C . HIS A 1 78 ? 5.840 -0.071 2.487 1.00 95.75 78 HIS A C 1
ATOM 647 O O . HIS A 1 78 ? 6.511 0.301 1.520 1.00 95.75 78 HIS A O 1
ATOM 653 N N . LEU A 1 79 ? 5.449 0.747 3.457 1.00 93.88 79 LEU A N 1
ATOM 654 C CA . LEU A 1 79 ? 5.692 2.181 3.471 1.00 93.88 79 LEU A CA 1
ATOM 655 C C . LEU A 1 79 ? 6.529 2.543 4.695 1.00 93.88 79 LEU A C 1
ATOM 657 O O . LEU A 1 79 ? 6.036 2.508 5.820 1.00 93.88 79 LEU A O 1
ATOM 661 N N . TYR A 1 80 ? 7.779 2.933 4.462 1.00 91.19 80 TYR A N 1
ATOM 662 C CA . TYR A 1 80 ? 8.655 3.527 5.467 1.00 91.19 80 TYR A CA 1
ATOM 663 C C . TYR A 1 80 ? 8.720 5.024 5.192 1.00 91.19 80 TYR A C 1
ATOM 665 O O . TYR A 1 80 ? 9.378 5.462 4.247 1.00 91.19 80 TYR A O 1
ATOM 673 N N . ILE A 1 81 ? 7.968 5.797 5.969 1.00 88.50 81 ILE A N 1
ATOM 674 C CA . ILE A 1 81 ? 7.639 7.190 5.659 1.00 88.50 81 ILE A CA 1
ATOM 675 C C . ILE A 1 81 ? 8.052 8.140 6.781 1.00 88.50 81 ILE A C 1
ATOM 677 O O . ILE A 1 81 ? 8.077 7.794 7.964 1.00 88.50 81 ILE A O 1
ATOM 681 N N . SER A 1 82 ? 8.355 9.382 6.405 1.00 86.31 82 SER A N 1
ATOM 682 C CA . SER A 1 82 ? 8.638 10.455 7.355 1.00 86.31 82 SER A CA 1
ATOM 683 C C . SER A 1 82 ? 7.439 10.757 8.268 1.00 86.31 82 SER A C 1
ATOM 685 O O . SER A 1 82 ? 6.283 10.716 7.847 1.00 86.31 82 SER A O 1
ATOM 687 N N . GLN A 1 83 ? 7.717 11.179 9.505 1.00 82.19 83 GLN A N 1
ATOM 688 C CA . GLN A 1 83 ? 6.726 11.705 10.459 1.00 82.19 83 GLN A CA 1
ATOM 689 C C . GLN A 1 83 ? 5.921 12.903 9.927 1.00 82.19 83 GLN A C 1
ATOM 691 O O . GLN A 1 83 ? 4.828 13.180 10.421 1.00 82.19 83 GLN A O 1
ATOM 696 N N . ASN A 1 84 ? 6.474 13.617 8.939 1.00 83.62 84 ASN A N 1
ATOM 697 C CA . ASN A 1 84 ? 5.846 14.774 8.306 1.00 83.62 84 ASN A CA 1
ATOM 698 C C . ASN A 1 84 ? 4.798 14.379 7.255 1.00 83.62 84 ASN A C 1
ATOM 700 O O . ASN A 1 84 ? 4.105 15.261 6.752 1.00 83.62 84 ASN A O 1
ATOM 704 N N . CYS A 1 85 ? 4.680 13.088 6.921 1.00 87.44 85 CYS A N 1
ATOM 705 C CA . CYS A 1 85 ? 3.666 12.591 6.000 1.00 87.44 85 CYS A CA 1
ATOM 706 C C . CYS A 1 85 ? 2.255 12.905 6.534 1.00 87.44 85 CYS A C 1
ATOM 708 O O . CYS A 1 85 ? 1.951 12.576 7.690 1.00 87.44 85 CYS A O 1
ATOM 710 N N . PRO A 1 86 ? 1.396 13.565 5.736 1.00 90.12 86 PRO A N 1
ATOM 711 C CA . PRO A 1 86 ? 0.020 13.833 6.120 1.00 90.12 86 PRO A CA 1
ATOM 712 C C . PRO A 1 86 ? -0.733 12.531 6.435 1.00 90.12 86 PRO A C 1
ATOM 714 O O . PRO A 1 86 ? -0.715 11.604 5.626 1.00 90.12 86 PRO A O 1
ATOM 717 N N . PRO A 1 87 ? -1.448 12.442 7.572 1.00 90.56 87 PRO A N 1
ATOM 718 C CA . PRO A 1 87 ? -2.245 11.258 7.893 1.00 90.56 87 PRO A CA 1
ATOM 719 C C . PRO A 1 87 ? -3.290 10.900 6.826 1.00 90.56 87 PRO A C 1
ATOM 721 O O . PRO A 1 87 ? -3.581 9.724 6.632 1.00 90.56 87 PRO A O 1
ATOM 724 N N . THR A 1 88 ? -3.813 11.902 6.112 1.00 92.81 88 THR A N 1
ATOM 725 C CA . THR A 1 88 ? -4.768 11.746 5.002 1.00 92.81 88 THR A CA 1
ATOM 726 C C . THR A 1 88 ? -4.178 11.002 3.807 1.00 92.81 88 THR A C 1
ATOM 728 O O . THR A 1 88 ? -4.887 10.251 3.137 1.00 92.81 88 THR A O 1
ATOM 731 N N . ASP A 1 89 ? -2.883 11.174 3.545 1.00 93.38 89 ASP A N 1
ATOM 732 C CA . ASP A 1 89 ? -2.204 10.489 2.444 1.00 93.38 89 ASP A CA 1
ATOM 733 C C . ASP A 1 89 ? -2.036 9.009 2.793 1.00 93.38 89 ASP A C 1
ATOM 735 O O . ASP A 1 89 ? -2.349 8.138 1.987 1.00 93.38 89 ASP A O 1
ATOM 739 N N . ILE A 1 90 ? -1.650 8.719 4.041 1.00 93.56 90 ILE A N 1
ATOM 740 C CA . ILE A 1 90 ? -1.556 7.350 4.565 1.00 93.56 90 ILE A CA 1
ATOM 741 C C . ILE A 1 90 ? -2.920 6.655 4.485 1.00 93.56 90 ILE A C 1
ATOM 743 O O . ILE A 1 90 ? -3.007 5.535 3.983 1.00 93.56 90 ILE A O 1
ATOM 747 N N . GLU A 1 91 ? -3.988 7.321 4.936 1.00 95.44 91 GLU A N 1
ATOM 748 C CA . GLU A 1 91 ? -5.365 6.822 4.829 1.00 95.44 91 GLU A CA 1
ATOM 749 C C . GLU A 1 91 ? -5.726 6.483 3.375 1.00 95.44 91 GLU A C 1
ATOM 751 O O . GLU A 1 91 ? -6.232 5.393 3.091 1.00 95.44 91 GLU A O 1
ATOM 756 N N . THR A 1 92 ? -5.397 7.385 2.446 1.00 95.50 92 THR A N 1
ATOM 757 C CA . THR A 1 92 ? -5.664 7.227 1.012 1.00 95.50 92 THR A CA 1
ATOM 758 C C . THR A 1 92 ? -4.886 6.053 0.417 1.00 95.50 92 THR A C 1
ATOM 760 O O . THR A 1 92 ? -5.472 5.197 -0.248 1.00 95.50 92 THR A O 1
ATOM 763 N N . TRP A 1 93 ? -3.580 5.959 0.676 1.00 96.12 93 TRP A N 1
ATOM 764 C CA . TRP A 1 93 ? -2.735 4.880 0.157 1.00 96.12 93 TRP A CA 1
ATOM 765 C C . TRP A 1 93 ? -3.171 3.517 0.680 1.00 96.12 93 TRP A C 1
ATOM 767 O O . TRP A 1 93 ? -3.312 2.579 -0.106 1.00 96.12 93 TRP A O 1
ATOM 777 N N . VAL A 1 94 ? -3.462 3.415 1.980 1.00 96.31 94 VAL A N 1
ATOM 778 C CA . VAL A 1 94 ? -3.999 2.188 2.580 1.00 96.31 94 VAL A CA 1
ATOM 779 C C . VAL A 1 94 ? -5.357 1.845 1.966 1.00 96.31 94 VAL A C 1
ATOM 781 O O . VAL A 1 94 ? -5.605 0.686 1.641 1.00 96.31 94 VAL A O 1
ATOM 784 N N . GLY A 1 95 ? -6.223 2.834 1.732 1.00 95.75 95 GLY A N 1
ATOM 785 C CA . GLY A 1 95 ? -7.522 2.628 1.087 1.00 95.75 95 GLY A CA 1
ATOM 786 C C . GLY A 1 95 ? -7.392 2.059 -0.328 1.00 95.75 95 GLY A C 1
ATOM 787 O O . GLY A 1 95 ? -8.101 1.118 -0.699 1.00 95.75 95 GLY A O 1
ATOM 788 N N . ILE A 1 96 ? -6.429 2.563 -1.103 1.00 94.62 96 ILE A N 1
ATOM 789 C CA . ILE A 1 96 ? -6.107 2.040 -2.435 1.00 94.62 96 ILE A CA 1
ATOM 790 C C . ILE A 1 96 ? -5.544 0.615 -2.335 1.00 94.62 96 ILE A C 1
ATOM 792 O O . ILE A 1 96 ? -5.957 -0.253 -3.101 1.00 94.62 96 ILE A O 1
ATOM 796 N N . ALA A 1 97 ? -4.659 0.337 -1.375 1.00 95.00 97 ALA A N 1
ATOM 797 C CA . ALA A 1 97 ? -4.106 -1.002 -1.159 1.00 95.00 97 ALA A CA 1
ATOM 798 C C . ALA A 1 97 ? -5.202 -2.031 -0.866 1.00 95.00 97 ALA A C 1
ATOM 800 O O . ALA A 1 97 ? -5.269 -3.085 -1.497 1.00 95.00 97 ALA A O 1
ATOM 801 N N . VAL A 1 98 ? -6.096 -1.693 0.065 1.00 95.12 98 VAL A N 1
ATOM 802 C CA . VAL A 1 98 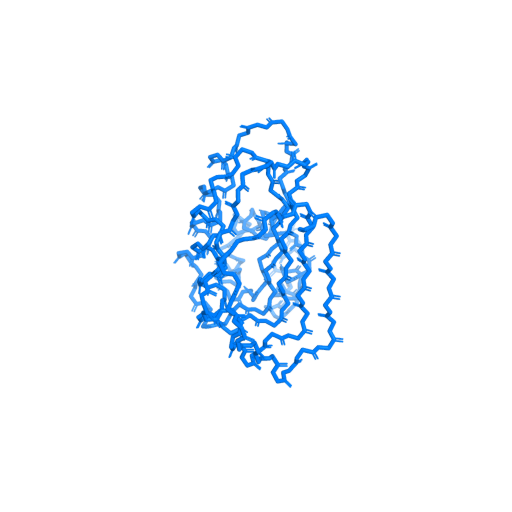? -7.216 -2.545 0.471 1.00 95.12 98 VAL A CA 1
ATOM 803 C C . VAL A 1 98 ? -8.182 -2.767 -0.687 1.00 95.12 98 VAL A C 1
ATOM 805 O O . VAL A 1 98 ? -8.573 -3.906 -0.937 1.00 95.12 98 VAL A O 1
ATOM 808 N N . SER A 1 99 ? -8.529 -1.720 -1.444 1.00 93.81 99 SER A N 1
ATOM 809 C CA . SER A 1 99 ? -9.414 -1.871 -2.611 1.00 93.81 99 SER A CA 1
ATOM 810 C C . SER A 1 99 ? -8.798 -2.727 -3.726 1.00 93.81 99 SER A C 1
ATOM 812 O O . SER A 1 99 ? -9.532 -3.346 -4.491 1.00 93.81 99 SER A O 1
ATOM 814 N N . ARG A 1 100 ? -7.464 -2.827 -3.773 1.00 93.38 100 ARG A N 1
ATOM 815 C CA . ARG A 1 100 ? -6.703 -3.691 -4.690 1.00 93.38 100 ARG A CA 1
ATOM 816 C C . ARG A 1 100 ? -6.266 -5.021 -4.060 1.00 93.38 100 ARG A C 1
ATOM 818 O O . ARG A 1 100 ? -5.380 -5.683 -4.594 1.00 93.38 100 ARG A O 1
ATOM 825 N N . GLY A 1 101 ? -6.879 -5.427 -2.947 1.00 93.88 101 GLY A N 1
ATOM 826 C CA . GLY A 1 101 ? -6.714 -6.766 -2.381 1.00 93.88 101 GLY A CA 1
ATOM 827 C C . GLY A 1 101 ? -5.358 -7.040 -1.729 1.00 93.88 101 GLY A C 1
ATOM 828 O O . GLY A 1 101 ? -4.894 -8.181 -1.780 1.00 93.88 101 GLY A O 1
ATOM 829 N N . VAL A 1 102 ? -4.743 -6.025 -1.106 1.00 95.94 102 VAL A N 1
ATOM 830 C CA . VAL A 1 102 ? -3.476 -6.176 -0.368 1.00 95.94 102 VAL A CA 1
ATOM 831 C C . VAL A 1 102 ? -3.505 -7.347 0.608 1.00 95.94 102 VAL A C 1
ATOM 8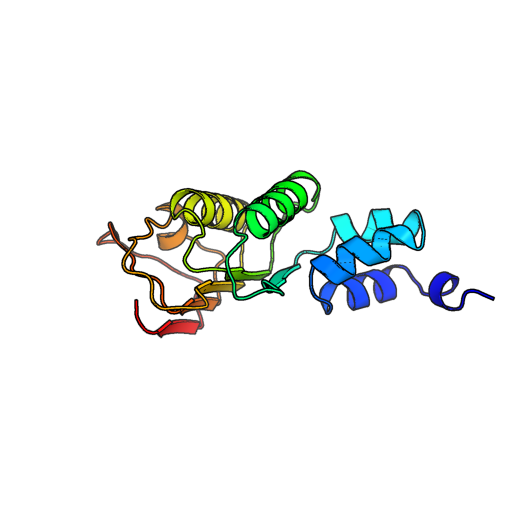33 O O . VAL A 1 102 ? -4.490 -7.567 1.323 1.00 95.94 102 VAL A O 1
ATOM 836 N N . ARG A 1 103 ? -2.414 -8.116 0.604 1.00 96.62 103 ARG A N 1
ATOM 837 C CA . ARG A 1 103 ? -2.188 -9.259 1.493 1.00 96.62 103 ARG A CA 1
ATOM 838 C C . ARG A 1 103 ? -1.182 -8.927 2.577 1.00 96.62 103 ARG A C 1
ATOM 840 O O . ARG A 1 103 ? -1.362 -9.365 3.707 1.00 96.62 103 ARG A O 1
ATOM 847 N N . ASP A 1 104 ? -0.169 -8.144 2.238 1.00 97.44 104 ASP A N 1
ATOM 848 C CA . ASP A 1 104 ? 0.883 -7.745 3.159 1.00 97.44 104 ASP A CA 1
ATOM 849 C C . ASP A 1 104 ? 0.982 -6.223 3.233 1.00 97.44 104 ASP A C 1
ATOM 851 O O . ASP A 1 104 ? 1.377 -5.568 2.266 1.00 97.44 104 ASP A O 1
ATOM 855 N N . LEU A 1 105 ? 0.560 -5.660 4.365 1.00 97.88 105 LEU A N 1
ATOM 856 C CA . LEU A 1 105 ? 0.551 -4.225 4.609 1.00 97.88 105 LEU A CA 1
ATOM 857 C C . LEU A 1 105 ? 1.471 -3.883 5.779 1.00 97.88 105 LEU A C 1
ATOM 859 O O . LEU A 1 105 ? 1.237 -4.306 6.911 1.00 97.88 105 LEU A O 1
ATOM 863 N N . LEU A 1 106 ? 2.462 -3.036 5.508 1.00 97.06 106 LEU A N 1
ATOM 864 C CA . LEU A 1 106 ? 3.347 -2.464 6.513 1.00 97.06 106 LEU A CA 1
ATOM 865 C C . LEU A 1 106 ? 3.343 -0.943 6.400 1.00 97.06 106 LEU A C 1
ATOM 867 O O . LEU A 1 106 ? 3.629 -0.389 5.338 1.00 97.06 106 LEU A O 1
ATOM 871 N N . VAL A 1 107 ? 3.069 -0.269 7.515 1.00 94.69 107 VAL A N 1
ATOM 872 C CA . VAL A 1 107 ? 3.233 1.181 7.651 1.00 94.69 107 VAL A CA 1
ATOM 873 C C . VAL A 1 107 ? 4.166 1.448 8.822 1.00 94.69 107 VAL A C 1
ATOM 875 O O . VAL A 1 107 ? 3.841 1.163 9.974 1.00 94.69 107 VAL A O 1
ATOM 878 N N . PHE A 1 108 ? 5.328 2.012 8.516 1.00 92.06 108 PHE A N 1
ATOM 879 C CA . PHE A 1 108 ? 6.352 2.383 9.479 1.00 92.06 108 PHE A CA 1
ATOM 880 C C . PHE A 1 108 ? 6.619 3.879 9.364 1.00 92.06 108 PHE A C 1
ATOM 882 O O . PHE A 1 108 ? 7.097 4.361 8.334 1.00 92.06 108 PHE A O 1
ATOM 889 N N . ARG A 1 109 ? 6.322 4.635 10.422 1.00 88.25 109 ARG A N 1
ATOM 890 C CA . ARG A 1 109 ? 6.765 6.031 10.506 1.00 88.25 109 ARG A CA 1
ATOM 891 C C . ARG A 1 109 ? 8.164 6.045 11.108 1.00 88.25 109 ARG A C 1
ATOM 893 O O . ARG A 1 109 ? 8.367 5.462 12.157 1.00 88.25 109 ARG A O 1
ATOM 900 N N . CYS A 1 110 ? 9.134 6.685 10.452 1.00 83.50 110 CYS A N 1
ATOM 901 C CA . CYS A 1 110 ? 10.551 6.606 10.850 1.00 83.50 110 CYS A CA 1
ATOM 902 C C . CYS A 1 110 ? 10.895 7.292 12.182 1.00 83.50 110 CYS A C 1
ATOM 904 O O . CYS A 1 110 ? 12.014 7.161 12.683 1.00 83.50 110 CYS A O 1
ATOM 906 N N . ARG A 1 111 ? 9.963 8.069 12.730 1.00 79.75 111 ARG A N 1
ATOM 907 C CA . ARG A 1 111 ? 10.093 8.774 14.001 1.00 79.75 111 ARG A CA 1
ATOM 908 C C . ARG A 1 111 ? 8.723 8.815 14.694 1.00 79.75 111 ARG A C 1
ATOM 910 O O . ARG A 1 111 ? 7.707 8.927 13.994 1.00 79.75 111 ARG A O 1
ATOM 917 N N . PRO A 1 112 ? 8.680 8.797 16.042 1.00 72.69 112 PRO A N 1
ATOM 918 C CA . PRO A 1 112 ? 7.432 8.917 16.783 1.00 72.69 112 PRO A CA 1
ATOM 919 C C . PRO A 1 112 ? 6.697 10.204 16.407 1.00 72.69 112 PRO A C 1
ATOM 921 O O . PRO A 1 112 ? 7.263 11.294 16.444 1.00 72.69 112 PRO A O 1
ATOM 924 N N . CYS A 1 113 ? 5.422 10.076 16.051 1.00 74.75 113 CYS A N 1
ATOM 925 C CA . CYS A 1 113 ? 4.588 11.195 15.640 1.00 74.75 113 CYS A CA 1
ATOM 926 C C . CYS A 1 113 ? 3.245 11.129 16.365 1.00 74.75 113 CYS A C 1
ATOM 928 O O . CYS A 1 113 ? 2.505 10.156 16.223 1.00 74.75 113 CYS A O 1
ATOM 930 N N . PHE A 1 114 ? 2.900 12.192 17.090 1.00 79.56 114 PHE A N 1
ATOM 931 C CA . PHE A 1 114 ? 1.624 12.302 17.807 1.00 79.56 114 PHE A CA 1
ATOM 932 C C . PHE A 1 114 ? 0.445 12.679 16.899 1.00 79.56 114 PHE A C 1
ATOM 934 O O . PHE A 1 114 ? -0.662 12.898 17.383 1.00 79.56 114 PHE A O 1
ATOM 941 N N . ARG A 1 115 ? 0.656 12.778 15.578 1.00 86.69 115 ARG A N 1
ATOM 942 C CA . ARG A 1 115 ? -0.443 13.014 14.638 1.00 86.69 115 ARG A CA 1
ATOM 943 C C . ARG A 1 115 ? -1.238 11.719 14.462 1.00 86.69 115 ARG A C 1
ATOM 945 O O . ARG A 1 115 ? -0.645 10.731 14.007 1.00 86.69 115 ARG A O 1
ATOM 952 N N . PRO A 1 116 ? -2.539 11.719 14.794 1.00 89.69 116 PRO A N 1
ATOM 953 C CA . PRO A 1 116 ? -3.369 10.539 14.651 1.00 89.69 116 PRO A CA 1
ATOM 954 C C . PRO A 1 116 ? -3.576 10.191 13.177 1.00 89.69 116 PRO A C 1
ATOM 956 O O . PRO A 1 116 ? -3.725 11.079 12.336 1.00 89.69 116 PRO A O 1
ATOM 959 N N . ILE A 1 117 ? -3.606 8.898 12.875 1.00 90.88 117 ILE A N 1
ATOM 960 C CA . ILE A 1 117 ? -3.962 8.331 11.577 1.00 90.88 117 ILE A CA 1
ATOM 961 C C . ILE A 1 117 ? -5.340 7.694 11.710 1.00 90.88 117 ILE A C 1
ATOM 963 O O . ILE A 1 117 ? -5.574 6.868 12.592 1.00 90.88 117 ILE A O 1
ATOM 967 N N . ARG A 1 118 ? -6.244 8.056 10.803 1.00 93.75 118 ARG A N 1
ATOM 968 C CA . ARG A 1 118 ? -7.499 7.337 10.591 1.00 93.75 118 ARG A CA 1
ATOM 969 C C . ARG A 1 118 ? -7.259 6.329 9.488 1.00 93.75 118 ARG A C 1
ATOM 971 O O . ARG A 1 118 ? -6.964 6.712 8.363 1.00 93.75 118 ARG A O 1
ATOM 978 N N . LEU A 1 119 ? -7.311 5.044 9.810 1.00 94.44 119 LEU A N 1
ATOM 979 C CA . LEU A 1 119 ? -7.229 4.016 8.778 1.00 94.44 119 LEU A CA 1
ATOM 980 C C . LEU A 1 119 ? -8.616 3.809 8.161 1.00 94.44 119 LEU A C 1
ATOM 982 O O . LEU A 1 119 ? -9.626 3.895 8.866 1.00 94.44 119 LEU A O 1
ATOM 986 N N . PRO A 1 120 ? -8.693 3.515 6.854 1.00 94.62 120 PRO A N 1
ATOM 987 C CA . PRO A 1 120 ? -9.970 3.349 6.183 1.00 94.62 120 PRO A CA 1
ATOM 988 C C . PRO A 1 120 ? -10.738 2.177 6.794 1.00 94.62 120 PRO A C 1
ATOM 990 O O . PRO A 1 120 ? -10.183 1.105 7.035 1.00 94.62 120 PRO A O 1
ATOM 993 N N . ARG A 1 121 ? -12.052 2.342 6.989 1.00 92.62 121 ARG A N 1
ATOM 994 C CA . ARG A 1 121 ? -12.911 1.301 7.589 1.00 92.62 121 ARG A CA 1
ATOM 995 C C . ARG A 1 121 ? -12.860 -0.037 6.845 1.00 92.62 121 ARG A C 1
ATOM 997 O O . ARG A 1 121 ? -13.010 -1.092 7.459 1.00 92.62 121 ARG A O 1
ATOM 1004 N N . SER A 1 122 ? -12.617 0.009 5.536 1.00 93.69 122 SER A N 1
ATOM 1005 C CA . SER A 1 122 ? -12.441 -1.175 4.694 1.00 93.69 122 SER A CA 1
ATOM 1006 C C . SER A 1 122 ? -11.250 -2.035 5.119 1.00 93.69 122 SER A C 1
ATOM 1008 O O . SER A 1 122 ? -11.302 -3.248 4.934 1.00 93.69 122 SER A O 1
ATOM 1010 N N . LEU A 1 123 ? -10.211 -1.453 5.733 1.00 95.12 123 LEU A N 1
ATOM 1011 C CA . LEU A 1 123 ? -9.076 -2.209 6.257 1.00 95.12 123 LEU A CA 1
ATOM 1012 C C . LEU A 1 123 ? -9.540 -3.207 7.319 1.00 95.12 123 LEU A C 1
ATOM 1014 O O . LEU A 1 123 ? -9.259 -4.391 7.191 1.00 95.12 123 LEU A O 1
ATOM 1018 N N . TYR A 1 124 ? -10.310 -2.758 8.314 1.00 93.25 124 TYR A N 1
ATOM 1019 C CA . TYR A 1 124 ? -10.749 -3.578 9.455 1.00 93.25 124 TYR A CA 1
ATOM 1020 C C . TYR A 1 124 ? -11.710 -4.716 9.091 1.00 93.25 124 TYR A C 1
ATOM 1022 O O . TYR A 1 124 ? -12.033 -5.538 9.940 1.00 93.25 124 TYR A O 1
ATOM 10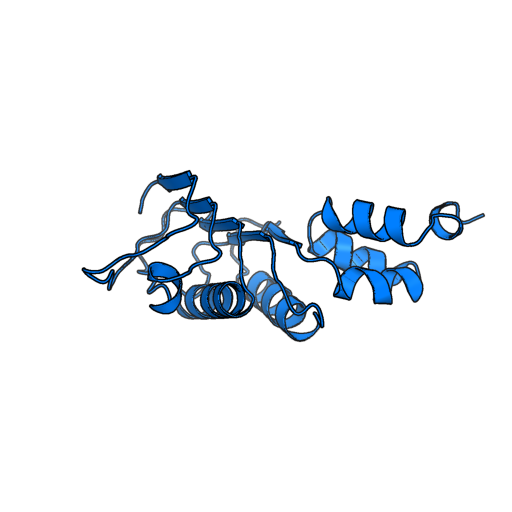30 N N . THR A 1 125 ? -12.190 -4.753 7.848 1.00 93.44 125 THR A N 1
ATOM 1031 C CA . THR A 1 125 ? -13.056 -5.813 7.302 1.00 93.44 125 THR A CA 1
ATOM 1032 C C . THR A 1 125 ? -12.420 -6.497 6.088 1.00 93.44 125 THR A C 1
ATOM 1034 O O . THR A 1 125 ? -13.082 -7.227 5.343 1.00 93.44 125 THR A O 1
ATOM 1037 N N . CYS A 1 126 ? -11.126 -6.247 5.863 1.00 93.69 126 CYS A N 1
ATOM 1038 C CA . CYS A 1 126 ? -10.398 -6.717 4.700 1.00 93.69 126 CYS A CA 1
ATOM 1039 C C . CYS A 1 126 ? -10.233 -8.236 4.748 1.00 93.69 126 CYS A C 1
ATOM 1041 O O . CYS A 1 126 ? -9.655 -8.800 5.678 1.00 93.69 126 CYS A O 1
ATOM 1043 N N . LYS A 1 127 ? -10.716 -8.908 3.699 1.00 94.88 127 LYS A N 1
ATOM 1044 C CA . LYS A 1 127 ? -10.668 -10.370 3.596 1.00 94.88 127 LYS A CA 1
ATOM 1045 C C . LYS A 1 127 ? -9.346 -10.900 3.056 1.00 94.88 127 LYS A C 1
ATOM 1047 O O . LYS A 1 127 ? -9.086 -12.089 3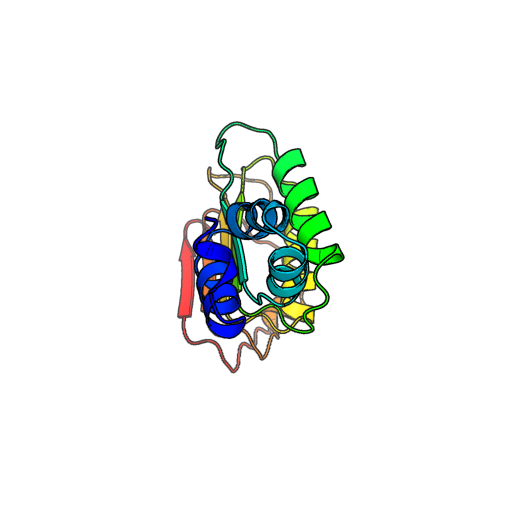.197 1.00 94.88 127 LYS A O 1
ATOM 1052 N N . THR A 1 128 ? -8.541 -10.061 2.410 1.00 95.81 128 THR A N 1
ATOM 1053 C CA . THR A 1 128 ? -7.301 -10.480 1.739 1.00 95.81 128 THR A CA 1
ATOM 1054 C C . THR A 1 128 ? -6.069 -10.323 2.615 1.00 95.81 128 THR A C 1
ATOM 1056 O O . THR A 1 128 ? -5.078 -11.006 2.367 1.00 95.81 128 THR A O 1
ATOM 1059 N N . ILE A 1 129 ? -6.124 -9.458 3.631 1.00 96.94 129 ILE A N 1
ATOM 1060 C CA . ILE A 1 129 ? -4.963 -9.146 4.458 1.00 96.94 129 ILE A CA 1
ATOM 1061 C C . ILE A 1 129 ? -4.536 -10.367 5.280 1.00 96.94 129 ILE A C 1
ATOM 1063 O O . ILE A 1 129 ? -5.327 -10.960 6.012 1.00 96.94 129 ILE A O 1
ATOM 1067 N N . ALA A 1 130 ? -3.276 -10.750 5.113 1.00 97.56 130 ALA A N 1
ATOM 1068 C CA . ALA A 1 130 ? -2.617 -11.861 5.781 1.00 97.56 130 ALA A CA 1
ATOM 1069 C C . ALA A 1 130 ? -1.588 -11.365 6.803 1.00 97.56 130 ALA A C 1
ATOM 1071 O O . ALA A 1 130 ? -1.433 -11.978 7.859 1.00 97.56 130 ALA A O 1
ATOM 1072 N N . THR A 1 131 ? -0.924 -10.247 6.524 1.00 98.06 131 THR A N 1
ATOM 1073 C CA . THR A 1 131 ? 0.026 -9.606 7.435 1.00 98.06 131 THR A CA 1
ATOM 1074 C C . THR A 1 131 ? -0.289 -8.116 7.542 1.00 98.06 131 THR A C 1
ATOM 1076 O O . THR A 1 131 ? -0.441 -7.423 6.534 1.00 98.06 131 THR A O 1
ATOM 1079 N N . LEU A 1 132 ? -0.439 -7.637 8.777 1.00 97.44 132 LEU A N 1
ATOM 1080 C CA . LEU A 1 132 ? -0.663 -6.229 9.095 1.00 97.44 132 LEU A CA 1
ATOM 1081 C C . LEU A 1 132 ? 0.367 -5.781 10.131 1.00 97.44 132 LEU A C 1
ATOM 1083 O O . LEU A 1 132 ? 0.338 -6.250 11.267 1.00 97.44 132 LEU A O 1
ATOM 1087 N N . SER A 1 133 ? 1.240 -4.859 9.738 1.00 97.31 133 SER A N 1
ATOM 1088 C CA . SER A 1 133 ? 2.312 -4.337 10.585 1.00 97.31 133 SER A CA 1
ATOM 1089 C C . SER A 1 133 ? 2.240 -2.817 10.662 1.00 97.31 133 SER A C 1
ATOM 1091 O O . SER A 1 133 ? 2.415 -2.125 9.658 1.00 97.31 133 SER A O 1
ATOM 1093 N N . LEU A 1 134 ? 1.977 -2.283 11.850 1.00 94.38 134 LEU A N 1
ATOM 1094 C CA . LEU A 1 134 ? 1.848 -0.849 12.093 1.00 94.38 134 LEU A CA 1
ATOM 1095 C C . LEU A 1 134 ? 2.853 -0.447 13.170 1.00 94.38 134 LEU A C 1
ATOM 1097 O O . LEU A 1 134 ? 2.793 -0.928 14.300 1.00 94.38 134 LEU A O 1
ATOM 1101 N N . HIS A 1 135 ? 3.784 0.431 12.803 1.00 92.00 135 HIS A N 1
ATOM 1102 C CA . HIS A 1 135 ? 4.881 0.846 13.669 1.00 92.00 135 HIS A CA 1
ATOM 1103 C C . HIS A 1 135 ? 4.929 2.370 13.781 1.00 92.00 135 HIS A C 1
ATOM 1105 O O . HIS A 1 135 ? 4.922 3.087 12.773 1.00 92.00 135 HIS A O 1
ATOM 1111 N N . GLN A 1 136 ? 5.013 2.860 15.019 1.00 88.69 136 GLN A N 1
ATOM 1112 C CA . GLN A 1 136 ? 5.023 4.284 15.360 1.00 88.69 136 GLN A CA 1
ATOM 1113 C C . GLN A 1 136 ? 3.796 5.024 14.803 1.00 88.69 136 GLN A C 1
ATOM 1115 O O . GLN A 1 136 ? 3.894 6.183 14.387 1.00 88.69 136 GLN A O 1
ATOM 1120 N N . ALA A 1 137 ? 2.638 4.362 14.755 1.00 84.62 137 ALA A N 1
ATOM 1121 C CA . ALA A 1 137 ? 1.421 4.819 14.092 1.00 84.62 137 ALA A CA 1
ATOM 1122 C C . ALA A 1 137 ? 0.298 5.040 15.115 1.00 84.62 137 ALA A C 1
ATOM 1124 O O . ALA A 1 137 ? -0.384 4.093 15.454 1.00 84.62 137 ALA A O 1
ATOM 1125 N N . PHE A 1 138 ? 0.080 6.276 15.573 1.00 87.38 138 PHE A N 1
ATOM 1126 C CA . PHE A 1 138 ? -1.008 6.610 16.495 1.00 87.38 138 PHE A CA 1
ATOM 1127 C C . PHE A 1 138 ? -2.350 6.501 15.765 1.00 87.38 138 PHE A C 1
ATOM 1129 O O . PHE A 1 138 ? -2.667 7.379 14.965 1.00 87.38 138 PHE A O 1
ATOM 1136 N N . ILE A 1 139 ? -3.105 5.421 15.969 1.00 89.69 139 ILE A N 1
ATOM 1137 C CA . ILE A 1 139 ? -4.355 5.162 15.231 1.00 89.69 139 ILE A CA 1
ATOM 1138 C C . ILE A 1 139 ? -5.561 5.622 16.049 1.00 89.69 139 ILE A C 1
ATOM 1140 O O . ILE A 1 139 ? -5.640 5.384 17.250 1.00 89.69 139 ILE A O 1
ATOM 1144 N N . VAL A 1 140 ? -6.535 6.243 15.383 1.00 90.12 140 VAL A N 1
ATOM 1145 C CA . VAL A 1 140 ? -7.810 6.660 15.991 1.00 90.12 140 VAL A CA 1
ATOM 1146 C C . VAL A 1 140 ? -9.004 6.112 15.211 1.00 90.12 140 VAL A C 1
ATOM 1148 O O . VAL A 1 140 ? -8.855 5.616 14.096 1.00 90.12 140 VAL A O 1
ATOM 1151 N N . ASP A 1 141 ? -10.196 6.215 15.806 1.00 89.94 141 ASP A N 1
ATOM 1152 C CA . ASP A 1 141 ? -11.475 5.815 15.200 1.00 89.94 141 ASP A CA 1
ATOM 1153 C C . ASP A 1 141 ? -11.550 4.325 14.808 1.00 89.94 141 ASP A C 1
ATOM 1155 O O . ASP A 1 141 ? -12.226 3.939 13.850 1.00 89.94 141 ASP A O 1
ATOM 1159 N N . VAL A 1 142 ? -10.872 3.476 15.588 1.00 90.75 142 VAL A N 1
ATOM 1160 C CA . VAL A 1 142 ? -10.906 2.018 15.438 1.00 90.75 142 VAL A CA 1
ATOM 1161 C C . VAL A 1 142 ? -12.331 1.511 15.716 1.00 90.75 142 VAL A C 1
ATOM 1163 O O . VAL A 1 142 ? -12.864 1.753 16.803 1.00 90.75 142 VAL A O 1
ATOM 1166 N N . PRO A 1 143 ? -12.980 0.815 14.765 1.00 91.31 143 PRO A N 1
ATOM 1167 C CA . PRO A 1 143 ? -14.328 0.299 14.966 1.00 91.31 143 PRO A CA 1
ATOM 1168 C C . PRO A 1 143 ? -14.340 -0.853 15.979 1.00 91.31 143 PRO A C 1
ATOM 1170 O O . PRO A 1 143 ? -13.382 -1.612 16.083 1.00 91.31 143 PRO A O 1
ATOM 1173 N N . LEU A 1 144 ? -15.468 -1.035 16.673 1.00 88.31 144 LEU A N 1
ATOM 1174 C CA . LEU A 1 144 ? -15.656 -2.144 17.623 1.00 88.31 144 LEU A CA 1
ATOM 1175 C C . LEU A 1 144 ? -15.680 -3.519 16.937 1.00 88.31 144 LEU A C 1
ATOM 1177 O O . LEU A 1 144 ? -15.246 -4.511 17.511 1.00 88.31 144 LEU A O 1
ATOM 1181 N N . ASN A 1 145 ? -16.184 -3.571 15.701 1.00 87.06 145 ASN A N 1
ATOM 1182 C CA . ASN A 1 145 ? -16.294 -4.801 14.927 1.00 87.06 145 ASN A CA 1
ATOM 1183 C C . ASN A 1 145 ? -15.165 -4.863 13.900 1.00 87.06 145 ASN A C 1
ATOM 1185 O O . ASN A 1 145 ? -15.221 -4.202 12.862 1.00 87.06 145 ASN A O 1
ATOM 1189 N N . ILE A 1 146 ? -14.159 -5.678 14.203 1.00 90.31 146 ILE A N 1
ATOM 1190 C CA . ILE A 1 146 ? -13.000 -5.934 13.350 1.00 90.31 146 ILE A CA 1
ATOM 1191 C C . ILE A 1 146 ? -13.061 -7.391 12.889 1.00 90.31 146 ILE A C 1
ATOM 1193 O O . ILE A 1 146 ? -13.277 -8.297 13.691 1.00 90.31 146 ILE A O 1
ATOM 1197 N N . CYS A 1 147 ? -12.874 -7.628 11.594 1.00 91.06 147 CYS A N 1
ATOM 1198 C CA . CYS A 1 147 ? -12.891 -8.956 10.998 1.00 91.06 147 CYS A CA 1
ATOM 1199 C C . CYS A 1 147 ? -11.794 -9.077 9.937 1.00 91.06 147 CYS A C 1
ATOM 1201 O O . CYS A 1 147 ? -11.910 -8.526 8.842 1.00 91.06 147 CYS A O 1
ATOM 1203 N N . PHE A 1 148 ? -10.757 -9.854 10.250 1.00 91.44 148 PHE A N 1
ATOM 1204 C CA . PHE A 1 148 ? -9.686 -10.183 9.315 1.00 91.44 148 PHE A CA 1
ATOM 1205 C C . PHE A 1 148 ? -9.614 -11.704 9.089 1.00 91.44 148 PHE A C 1
ATOM 1207 O O . PHE A 1 148 ? -8.817 -12.388 9.730 1.00 91.44 148 PHE A O 1
ATOM 1214 N N . PRO A 1 149 ? -10.444 -12.280 8.202 1.00 93.12 149 PRO A N 1
ATOM 1215 C CA . PRO A 1 149 ? -10.573 -13.736 8.082 1.00 93.12 149 PRO A CA 1
ATOM 1216 C C . PRO A 1 149 ? -9.309 -14.442 7.566 1.00 93.12 149 PRO A C 1
ATOM 1218 O O . PRO A 1 149 ? -9.158 -15.638 7.788 1.00 93.12 149 PRO A O 1
ATOM 1221 N N . SER A 1 150 ? -8.411 -13.721 6.888 1.00 95.31 150 SER A N 1
ATOM 1222 C CA . SER A 1 150 ? -7.169 -14.275 6.328 1.00 95.31 150 SER A CA 1
ATOM 1223 C C . SER A 1 150 ? -5.915 -13.894 7.116 1.00 95.31 150 SER A C 1
ATOM 1225 O O . SER A 1 150 ? -4.818 -14.287 6.711 1.00 95.31 150 SER A O 1
ATOM 1227 N N . LEU A 1 151 ? -6.051 -13.135 8.211 1.00 96.81 151 LEU A N 1
ATOM 1228 C CA . LEU A 1 151 ? -4.913 -12.592 8.949 1.00 96.81 151 LEU A CA 1
ATOM 1229 C C . LEU A 1 151 ? -4.158 -13.702 9.673 1.00 96.81 151 LEU A C 1
ATOM 1231 O O . LEU A 1 151 ? -4.728 -14.486 10.427 1.00 96.81 151 LEU A O 1
ATOM 1235 N N . LYS A 1 152 ? -2.851 -13.742 9.438 1.00 97.00 152 LYS A N 1
ATOM 1236 C CA . LYS A 1 152 ? -1.903 -14.698 10.015 1.00 97.00 152 LYS A CA 1
ATOM 1237 C C . LYS A 1 152 ? -0.912 -14.021 10.951 1.00 97.00 152 LYS A C 1
ATOM 1239 O O . LYS A 1 152 ? -0.422 -14.662 11.872 1.00 97.00 152 LYS A O 1
ATOM 1244 N N . SER A 1 153 ? -0.599 -12.748 10.710 1.00 97.06 153 SER A N 1
ATOM 1245 C CA . SER A 1 153 ? 0.320 -11.970 11.538 1.00 97.06 153 SER A CA 1
ATOM 1246 C C . SER A 1 153 ? -0.198 -10.551 11.738 1.00 97.06 153 SER A C 1
ATOM 1248 O O . SER A 1 153 ? -0.595 -9.886 10.780 1.00 97.06 153 SER A O 1
ATOM 1250 N N . LEU A 1 154 ? -0.178 -10.104 12.992 1.00 95.94 154 LEU A N 1
ATOM 1251 C CA . LEU A 1 154 ? -0.482 -8.741 13.402 1.00 95.94 154 LEU A CA 1
ATOM 1252 C C . LEU A 1 154 ? 0.683 -8.236 14.250 1.00 95.94 154 LEU A C 1
ATOM 1254 O O . LEU A 1 154 ? 0.964 -8.819 15.297 1.00 95.94 154 LEU A O 1
ATOM 1258 N N . SER A 1 155 ? 1.336 -7.164 13.810 1.00 96.38 155 SER A N 1
ATOM 1259 C CA . SER A 1 155 ? 2.372 -6.475 14.579 1.00 96.38 155 SER A CA 1
ATOM 1260 C C . SER A 1 155 ? 1.958 -5.032 14.825 1.00 96.38 155 SER A C 1
ATOM 1262 O O . SER A 1 155 ? 1.679 -4.292 13.881 1.00 96.38 155 SER A O 1
ATOM 1264 N N . LEU A 1 156 ? 1.892 -4.644 16.097 1.00 93.75 156 LEU A N 1
ATOM 1265 C CA . LEU A 1 156 ? 1.552 -3.294 16.534 1.00 93.75 156 LEU A CA 1
ATOM 1266 C C . LEU A 1 156 ? 2.638 -2.824 17.500 1.00 93.75 156 LEU A C 1
ATOM 1268 O O . LEU A 1 156 ? 2.750 -3.339 18.611 1.00 93.75 156 LEU A O 1
ATOM 1272 N N . GLU A 1 157 ? 3.437 -1.849 17.081 1.00 91.19 157 GLU A N 1
ATOM 1273 C CA . GLU A 1 157 ? 4.541 -1.314 17.879 1.00 91.19 157 GLU A CA 1
ATOM 1274 C C . GLU A 1 157 ? 4.423 0.206 17.991 1.00 91.19 157 GLU A C 1
ATOM 1276 O O . GLU A 1 157 ? 4.500 0.914 16.987 1.00 91.19 157 GLU A O 1
ATOM 1281 N N . PHE A 1 158 ? 4.277 0.727 19.214 1.00 84.94 158 PHE A N 1
ATOM 1282 C CA . PHE A 1 158 ? 4.086 2.165 19.465 1.00 84.94 158 PHE A CA 1
ATOM 1283 C C . PHE A 1 158 ? 2.897 2.748 18.668 1.00 84.94 158 PHE A C 1
ATOM 1285 O O . PHE A 1 158 ? 3.053 3.718 17.916 1.00 84.94 158 PHE A O 1
ATOM 1292 N N . VAL A 1 159 ? 1.735 2.099 18.811 1.00 78.00 159 VAL A N 1
ATOM 1293 C CA . VAL A 1 159 ? 0.465 2.379 18.115 1.00 78.00 159 VAL A CA 1
ATOM 1294 C C . VAL A 1 159 ? -0.543 3.040 19.045 1.00 78.00 159 VAL A C 1
ATOM 1296 O O . VAL A 1 159 ? -0.607 2.607 20.216 1.00 78.00 159 VAL A O 1
#